Protein AF-A0A6I5RVH7-F1 (afdb_monomer)

pLDDT: mean 74.67, std 21.11, range [37.78, 95.06]

Organism: NCBI:txid2364649

InterPro domains:
  IPR009057 Homedomain-like superfamily [SSF46689] (51-98)
  IPR009057 Homedomain-like superfamily [SSF46689] (102-151)
  IPR018060 AraC-like, DNA binding HTH domain [PF12833] (71-150)
  IPR018060 AraC-like, DNA binding HTH domain [PS01124] (52-150)
  IPR018060 AraC-like, DNA binding HTH domain [SM00342] (65-148)
  IPR029062 Class I glutamine amidotransferase-like [G3DSA:3.40.50.880] (1-46)
  IPR050204 AraC/XylS family transcriptional regulators [PTHR46796] (29-151)

Structure (mmCIF, N/CA/C/O backbone):
data_AF-A0A6I5RVH7-F1
#
_entry.id   AF-A0A6I5RVH7-F1
#
loop_
_atom_site.group_PDB
_atom_site.id
_atom_site.type_symbol
_atom_site.label_atom_id
_atom_site.label_alt_id
_atom_site.label_comp_id
_atom_site.label_asym_id
_atom_site.label_entity_id
_atom_site.label_seq_id
_atom_site.pdbx_PDB_ins_code
_atom_site.Cartn_x
_atom_site.Cartn_y
_atom_site.Cartn_z
_atom_site.occupancy
_atom_site.B_iso_or_equiv
_atom_site.auth_seq_id
_atom_site.auth_comp_id
_atom_site.auth_asym_id
_atom_site.auth_atom_id
_atom_site.pdbx_PDB_model_num
ATOM 1 N N . MET A 1 1 ? -12.269 -24.938 -12.657 1.00 45.44 1 MET A N 1
ATOM 2 C CA . MET A 1 1 ? -12.124 -23.480 -12.434 1.00 45.44 1 MET A CA 1
ATOM 3 C C . MET A 1 1 ? -12.294 -22.687 -13.732 1.00 45.44 1 MET A C 1
ATOM 5 O O . MET A 1 1 ? -12.440 -21.478 -13.669 1.00 45.44 1 MET A O 1
ATOM 9 N N . ASP A 1 2 ? -12.386 -23.360 -14.880 1.00 52.69 2 ASP A N 1
ATOM 10 C CA . ASP A 1 2 ? -12.423 -22.747 -16.216 1.00 52.69 2 ASP A CA 1
ATOM 11 C C . ASP A 1 2 ? -13.801 -22.203 -16.637 1.00 52.69 2 ASP A C 1
ATOM 13 O O . ASP A 1 2 ? -13.892 -21.327 -17.488 1.00 52.69 2 ASP A O 1
ATOM 17 N N . LEU A 1 3 ? -14.884 -22.654 -15.994 1.00 42.75 3 LEU A N 1
ATOM 18 C CA . LEU A 1 3 ? -16.252 -22.208 -16.299 1.00 42.75 3 LEU A CA 1
ATOM 19 C C . LEU A 1 3 ? -16.544 -20.764 -15.858 1.00 42.75 3 LEU A C 1
ATOM 21 O O . LEU A 1 3 ? -17.287 -20.060 -16.530 1.00 42.75 3 LEU A O 1
ATOM 25 N N . ALA A 1 4 ? -15.948 -20.301 -14.754 1.00 51.88 4 ALA A N 1
ATOM 26 C CA . ALA A 1 4 ? -16.179 -18.943 -14.253 1.00 51.88 4 ALA A CA 1
ATOM 27 C C . ALA A 1 4 ? -15.514 -17.873 -15.136 1.00 51.88 4 ALA A C 1
ATOM 29 O O . ALA A 1 4 ? -16.051 -16.780 -15.280 1.00 51.88 4 ALA A O 1
ATOM 30 N N . LEU A 1 5 ? -14.373 -18.199 -15.755 1.00 44.50 5 LEU A N 1
ATOM 31 C CA . LEU A 1 5 ? -13.677 -17.302 -16.678 1.00 44.50 5 LEU A CA 1
ATOM 32 C C . LEU A 1 5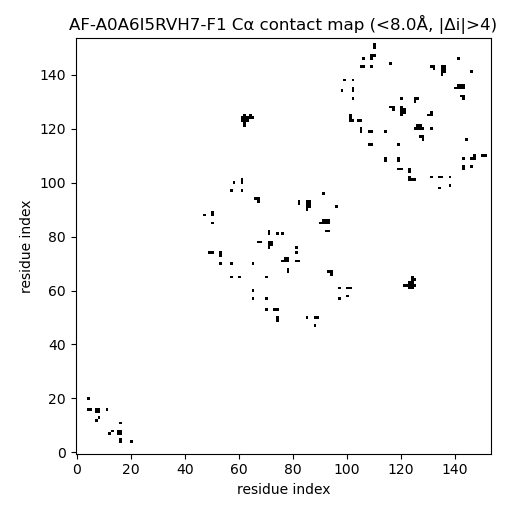 ? -14.421 -17.183 -18.018 1.00 44.50 5 LEU A C 1
ATOM 34 O O . LEU A 1 5 ? -14.537 -16.086 -18.556 1.00 44.50 5 LEU A O 1
ATOM 38 N N . ALA A 1 6 ? -14.982 -18.296 -18.503 1.00 52.12 6 ALA A N 1
ATOM 39 C CA . ALA A 1 6 ? -15.752 -18.341 -19.745 1.00 52.12 6 ALA A CA 1
ATOM 40 C C . ALA A 1 6 ? -17.041 -17.497 -19.684 1.00 52.12 6 ALA A C 1
ATOM 42 O O . ALA A 1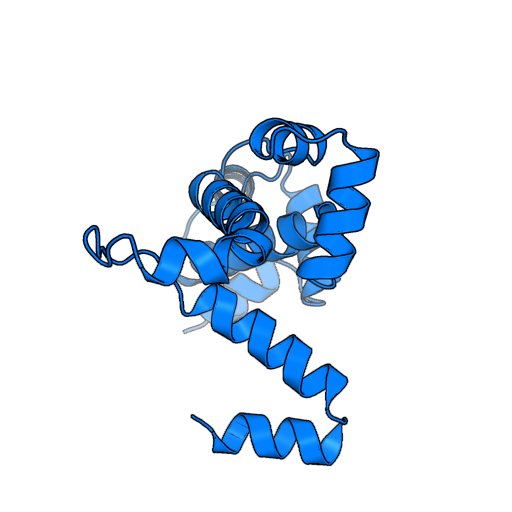 6 ? -17.420 -16.886 -20.679 1.00 52.12 6 ALA A O 1
ATOM 43 N N . PHE A 1 7 ? -17.692 -17.405 -18.516 1.00 46.31 7 PHE A N 1
ATOM 44 C CA . PHE A 1 7 ? -18.848 -16.516 -18.333 1.00 46.31 7 PHE A CA 1
ATOM 45 C C . PHE A 1 7 ? -18.462 -15.030 -18.342 1.00 46.31 7 PHE A C 1
ATOM 47 O O . PHE A 1 7 ? -19.162 -14.218 -18.936 1.00 46.31 7 PHE A O 1
ATOM 54 N N . VAL A 1 8 ? -17.321 -14.666 -17.747 1.00 51.78 8 VAL A N 1
ATOM 55 C CA . VAL A 1 8 ? -16.837 -13.273 -17.751 1.00 51.78 8 VAL A CA 1
ATOM 56 C C . VAL A 1 8 ? -16.426 -12.826 -19.160 1.00 51.78 8 VAL A C 1
ATOM 58 O O . VAL A 1 8 ? -16.667 -11.679 -19.532 1.00 51.78 8 VAL A O 1
ATOM 61 N N . GLU A 1 9 ? -15.853 -13.727 -19.961 1.00 41.50 9 GLU A N 1
ATOM 62 C CA . GLU A 1 9 ? -15.487 -13.455 -21.357 1.00 41.50 9 GLU A CA 1
ATOM 63 C C . GLU A 1 9 ? -16.715 -13.234 -22.256 1.00 41.50 9 GLU A C 1
ATOM 65 O O . GLU A 1 9 ? -16.693 -12.347 -23.111 1.00 41.50 9 GLU A O 1
ATOM 70 N N . ALA A 1 10 ? -17.800 -13.983 -22.025 1.00 45.09 10 ALA A N 1
ATOM 71 C CA . ALA A 1 10 ? -19.041 -13.867 -22.788 1.00 45.09 10 ALA A CA 1
ATOM 72 C C . ALA A 1 10 ? -19.811 -12.559 -22.516 1.00 45.09 10 ALA A C 1
ATOM 74 O O . ALA A 1 10 ? -20.395 -12.003 -23.445 1.00 45.09 10 ALA A O 1
ATOM 75 N N . ASP A 1 11 ? -19.781 -12.049 -21.280 1.00 47.81 11 ASP A N 1
ATOM 76 C CA . ASP A 1 11 ? -20.573 -10.876 -20.880 1.00 47.81 11 ASP A CA 1
ATOM 77 C C . ASP A 1 11 ? -19.811 -9.539 -20.980 1.00 47.81 11 ASP A C 1
ATOM 79 O O . ASP A 1 11 ? -20.435 -8.485 -21.118 1.00 47.81 11 ASP A O 1
ATOM 83 N N . PHE A 1 12 ? -18.470 -9.548 -20.924 1.00 45.81 12 PHE A N 1
ATOM 84 C CA . PHE A 1 12 ? -17.668 -8.316 -20.808 1.00 45.81 12 PHE A CA 1
ATOM 85 C C . PHE A 1 12 ? -16.437 -8.238 -21.724 1.00 45.81 12 PHE A C 1
ATOM 87 O O . PHE A 1 12 ? -15.691 -7.256 -21.669 1.00 45.81 12 PHE A O 1
ATOM 94 N N . GLY A 1 13 ? -16.236 -9.229 -22.595 1.00 48.41 13 GLY A N 1
ATOM 95 C CA . GLY A 1 13 ? -15.138 -9.259 -23.556 1.00 48.41 13 GLY A CA 1
ATOM 96 C C . GLY A 1 13 ? -13.800 -9.732 -22.977 1.00 48.41 13 GLY A C 1
ATOM 97 O O . GLY A 1 13 ? -13.568 -9.772 -21.766 1.00 48.41 13 GLY A O 1
ATOM 98 N N . HIS A 1 14 ? -12.898 -10.097 -23.889 1.00 47.25 14 HIS A N 1
ATOM 99 C CA . HIS A 1 14 ? -11.630 -10.775 -23.601 1.00 47.25 14 HIS A CA 1
ATOM 100 C C . HIS A 1 14 ? -10.699 -9.988 -22.657 1.00 47.25 14 HIS A C 1
ATOM 102 O O . HIS A 1 14 ? -10.039 -10.573 -21.797 1.00 47.25 14 HIS A O 1
ATOM 108 N N . ASP A 1 15 ? -10.687 -8.656 -22.755 1.00 43.59 15 ASP A N 1
ATOM 109 C CA . ASP A 1 15 ? -9.782 -7.808 -21.971 1.00 43.59 15 ASP A CA 1
ATOM 110 C C . ASP A 1 15 ? -10.119 -7.794 -20.470 1.00 43.59 15 ASP A C 1
ATOM 112 O O . ASP A 1 15 ? -9.211 -7.822 -19.634 1.00 43.59 15 ASP A O 1
ATOM 116 N N . LEU A 1 16 ? -11.408 -7.812 -20.100 1.00 44.09 16 LEU A N 1
ATOM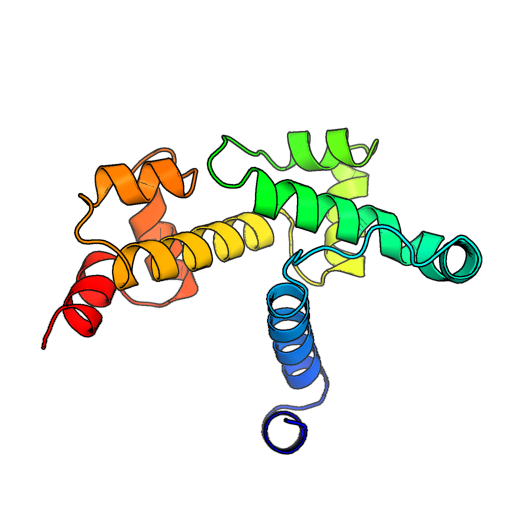 117 C CA . LEU A 1 16 ? -11.813 -7.830 -18.690 1.00 44.09 16 LEU A CA 1
ATOM 118 C C . LEU A 1 16 ? -11.604 -9.217 -18.066 1.00 44.09 16 LEU A C 1
ATOM 120 O O . LEU A 1 16 ? -11.145 -9.323 -16.928 1.00 44.09 16 LEU A O 1
ATOM 124 N N . ALA A 1 17 ? -11.868 -10.284 -18.824 1.00 40.34 17 ALA A N 1
ATOM 125 C CA . ALA A 1 17 ? -11.595 -11.653 -18.390 1.00 40.34 17 ALA A CA 1
ATOM 126 C C . ALA A 1 17 ? -10.094 -11.881 -18.143 1.00 40.34 17 ALA A C 1
ATOM 128 O O . ALA A 1 17 ? -9.721 -12.495 -17.142 1.00 40.34 17 ALA A O 1
ATOM 129 N N . LEU A 1 18 ? -9.226 -11.327 -18.997 1.00 47.62 18 LEU A N 1
ATOM 130 C CA . LEU A 1 18 ? -7.776 -11.405 -18.833 1.00 47.62 18 LEU A CA 1
ATOM 131 C C . LEU A 1 18 ? -7.285 -10.610 -17.612 1.00 47.62 18 LEU A C 1
ATOM 133 O O . LEU A 1 18 ? -6.426 -11.103 -16.881 1.00 47.62 18 LEU A O 1
ATOM 137 N N . GLN A 1 19 ? -7.848 -9.428 -17.342 1.00 46.59 19 GLN A N 1
ATOM 138 C CA . GLN A 1 19 ? -7.542 -8.651 -16.133 1.00 46.59 19 GLN A CA 1
ATOM 139 C C . GLN A 1 19 ? -7.940 -9.400 -14.857 1.00 46.59 19 GLN A C 1
ATOM 141 O O . GLN A 1 19 ? -7.129 -9.528 -13.941 1.00 46.59 19 GLN A O 1
ATOM 146 N N . VAL A 1 20 ? -9.144 -9.978 -14.823 1.00 50.97 20 VAL A N 1
ATOM 147 C CA . VAL A 1 20 ? -9.607 -10.797 -13.693 1.00 50.97 20 VAL A CA 1
ATOM 148 C C . VAL A 1 20 ? -8.743 -12.053 -13.540 1.00 50.97 20 VAL A C 1
ATOM 150 O O . VAL A 1 20 ? -8.375 -12.415 -12.428 1.00 50.97 20 VAL A O 1
ATOM 153 N N . ALA A 1 21 ? -8.349 -12.702 -14.637 1.00 47.44 21 ALA A N 1
ATOM 154 C CA . ALA A 1 21 ? -7.468 -13.866 -14.604 1.00 47.44 21 ALA A CA 1
ATOM 155 C C . ALA A 1 21 ? -6.062 -13.525 -14.092 1.00 47.44 21 ALA A C 1
ATOM 157 O O . ALA A 1 21 ? -5.500 -14.286 -13.307 1.00 47.44 21 ALA A O 1
ATOM 158 N N . GLN A 1 22 ? -5.494 -12.383 -14.482 1.00 48.31 22 GLN A N 1
ATOM 159 C CA . GLN A 1 22 ? -4.202 -11.907 -13.978 1.00 48.31 22 GLN A CA 1
ATOM 160 C C . GLN A 1 22 ? -4.278 -11.560 -12.485 1.00 48.31 22 GLN A C 1
ATOM 162 O O . GLN A 1 22 ? -3.430 -12.017 -11.711 1.00 48.31 22 GLN A O 1
ATOM 167 N N . ASP A 1 23 ? -5.342 -10.867 -12.068 1.00 45.16 23 ASP A N 1
ATOM 168 C CA . ASP A 1 23 ? -5.648 -10.573 -10.664 1.00 45.16 23 ASP A CA 1
ATOM 169 C C . ASP A 1 23 ? -5.971 -11.842 -9.853 1.00 45.16 23 ASP A C 1
ATOM 171 O O . ASP A 1 23 ? -5.821 -11.850 -8.640 1.00 45.16 23 ASP A O 1
ATOM 175 N N . LEU A 1 24 ? -6.357 -12.959 -10.468 1.00 47.53 24 LEU A N 1
ATOM 176 C CA . LEU A 1 24 ? -6.516 -14.240 -9.768 1.00 47.53 24 LEU A CA 1
ATOM 177 C C . LEU A 1 24 ? -5.205 -15.042 -9.730 1.00 47.53 24 LEU A C 1
ATOM 179 O O . LEU A 1 24 ? -4.859 -15.623 -8.700 1.00 47.53 24 LEU A O 1
ATOM 183 N N . VAL A 1 25 ? -4.429 -15.051 -10.818 1.00 48.47 25 VAL A N 1
ATOM 184 C CA . VAL A 1 25 ? -3.191 -15.840 -10.969 1.00 48.47 25 VAL A CA 1
ATOM 185 C C . VAL A 1 25 ? -2.035 -15.275 -10.141 1.00 48.47 25 VAL A C 1
ATOM 187 O O . VAL A 1 25 ? -1.271 -16.057 -9.568 1.00 48.47 25 VAL A O 1
ATOM 190 N N . ILE A 1 26 ? -1.910 -13.947 -10.016 1.00 52.38 26 ILE A N 1
ATOM 191 C CA . ILE A 1 26 ? -0.929 -13.322 -9.106 1.00 52.38 26 ILE A CA 1
ATOM 192 C C . ILE A 1 26 ? -1.198 -13.758 -7.657 1.00 52.38 26 ILE A C 1
ATOM 194 O O . ILE A 1 26 ? -0.265 -13.991 -6.890 1.00 52.38 26 ILE A O 1
ATOM 198 N N . PHE A 1 27 ? -2.466 -13.949 -7.295 1.00 46.25 27 PHE A N 1
ATOM 199 C CA . PHE A 1 27 ? -2.878 -14.278 -5.934 1.00 46.25 27 PHE A CA 1
ATOM 200 C C . PHE A 1 27 ? -2.919 -15.787 -5.649 1.00 46.25 27 PHE A C 1
ATOM 202 O O . PHE A 1 27 ? -2.801 -16.180 -4.486 1.00 46.25 27 PHE A O 1
ATOM 209 N N . LEU A 1 28 ? -3.007 -16.630 -6.685 1.00 41.56 28 LEU A N 1
ATOM 210 C CA . LEU A 1 28 ? -2.865 -18.089 -6.595 1.00 41.56 28 LEU A CA 1
ATOM 211 C C . LEU A 1 28 ? -1.398 -18.543 -6.480 1.00 41.56 28 LEU A C 1
ATOM 213 O O . LEU A 1 28 ? -1.126 -19.553 -5.835 1.00 41.56 28 LEU A O 1
ATOM 217 N N . LYS A 1 29 ? -0.431 -17.796 -7.033 1.00 41.69 29 LYS A N 1
ATOM 218 C CA . LYS A 1 29 ? 1.014 -18.115 -6.967 1.00 41.69 29 LYS A CA 1
ATOM 219 C C . LYS A 1 29 ? 1.679 -17.684 -5.649 1.00 41.69 29 LYS A C 1
ATOM 221 O O . LYS A 1 29 ? 2.745 -17.074 -5.645 1.00 41.69 29 LYS A O 1
ATOM 226 N N . ARG A 1 30 ? 1.055 -18.012 -4.517 1.00 47.06 30 ARG A N 1
ATOM 227 C CA . ARG A 1 30 ? 1.624 -17.821 -3.171 1.00 47.06 30 ARG A CA 1
ATOM 228 C C . ARG A 1 30 ? 2.875 -18.712 -3.005 1.00 47.06 30 ARG A C 1
ATOM 230 O O . ARG A 1 30 ? 2.816 -19.870 -3.420 1.00 47.06 30 ARG A O 1
ATOM 237 N N . PRO A 1 31 ? 3.984 -18.251 -2.393 1.00 43.38 31 PRO A N 1
ATOM 238 C CA . PRO A 1 31 ? 5.183 -19.069 -2.239 1.00 43.38 31 PRO A CA 1
ATOM 239 C C . PRO A 1 31 ? 4.993 -20.062 -1.085 1.00 43.38 31 PRO A C 1
ATOM 241 O O . PRO A 1 31 ? 5.360 -19.814 0.059 1.00 43.38 31 PRO A O 1
ATOM 244 N N . GLY A 1 32 ? 4.381 -21.203 -1.393 1.00 37.78 32 GLY A N 1
ATOM 245 C CA . GLY A 1 32 ? 4.555 -22.450 -0.656 1.00 37.78 32 GLY A CA 1
ATOM 246 C C . GLY A 1 32 ? 5.623 -23.281 -1.362 1.00 37.78 32 GLY A C 1
ATOM 247 O O . GLY A 1 32 ? 5.287 -24.089 -2.215 1.00 37.78 32 GLY A O 1
ATOM 248 N N . GLY A 1 33 ? 6.889 -22.977 -1.057 1.00 49.66 33 GLY A N 1
ATOM 249 C CA . GLY A 1 33 ? 8.140 -23.673 -1.395 1.00 49.66 33 GLY A CA 1
ATOM 250 C C . GLY A 1 33 ? 8.203 -24.589 -2.620 1.00 49.66 33 GLY A C 1
ATOM 251 O O . GLY A 1 33 ? 7.717 -25.706 -2.547 1.00 49.66 33 GLY A O 1
ATOM 252 N N . GLN A 1 34 ? 8.973 -24.201 -3.648 1.00 41.59 34 GLN A N 1
ATOM 253 C CA . GLN A 1 34 ? 9.671 -25.141 -4.545 1.00 41.59 34 GLN A CA 1
ATOM 254 C C . GLN A 1 34 ? 10.977 -24.525 -5.081 1.00 41.59 34 GLN A C 1
ATOM 256 O O . GLN A 1 34 ? 11.005 -23.874 -6.122 1.00 41.59 34 GLN A O 1
ATOM 261 N N . SER A 1 35 ? 12.080 -24.750 -4.363 1.00 39.38 35 SER A N 1
ATOM 262 C CA . SER A 1 35 ? 13.426 -24.246 -4.681 1.00 39.38 35 SER A CA 1
ATOM 263 C C . SER A 1 35 ? 14.172 -25.002 -5.800 1.00 39.38 35 SER A C 1
ATOM 265 O O . SER A 1 35 ? 15.393 -24.909 -5.850 1.00 39.38 35 SER A O 1
ATOM 267 N N . GLN A 1 36 ? 13.524 -25.769 -6.688 1.00 44.41 36 GLN A N 1
ATOM 268 C CA . GLN A 1 36 ? 14.254 -26.623 -7.654 1.00 44.41 36 GLN A CA 1
ATOM 269 C C . GLN A 1 36 ? 13.565 -26.849 -9.016 1.00 44.41 36 GLN A C 1
ATOM 271 O O . GLN A 1 36 ? 13.504 -27.973 -9.498 1.00 44.41 36 GLN A O 1
ATOM 276 N N . PHE A 1 37 ? 13.094 -25.800 -9.697 1.00 42.19 37 PHE A N 1
ATOM 277 C CA . PHE A 1 37 ? 12.681 -25.923 -11.114 1.00 42.19 37 PHE A CA 1
ATOM 278 C C . PHE A 1 37 ? 13.585 -25.115 -12.067 1.00 42.19 37 PHE A C 1
ATOM 280 O O . PHE A 1 37 ? 13.163 -24.295 -12.873 1.00 42.19 37 PHE A O 1
ATOM 287 N N . SER A 1 38 ? 14.880 -25.360 -11.864 1.00 39.75 38 SER A N 1
ATOM 288 C CA . SER A 1 38 ? 16.027 -25.505 -12.774 1.00 39.75 38 SER A CA 1
ATOM 289 C C . SER A 1 38 ? 16.002 -24.878 -14.179 1.00 39.75 38 SER A C 1
ATOM 291 O O . SER A 1 38 ? 15.417 -25.421 -15.112 1.00 39.75 38 SER A O 1
ATOM 293 N N . ALA A 1 39 ? 16.809 -23.824 -14.332 1.00 43.25 39 ALA A N 1
ATOM 294 C CA . ALA A 1 39 ? 17.727 -23.478 -15.435 1.00 43.25 39 ALA A CA 1
ATOM 295 C C . ALA A 1 39 ? 17.258 -23.444 -16.913 1.00 43.25 39 ALA A C 1
ATOM 297 O O . ALA A 1 39 ? 17.659 -22.532 -17.630 1.00 43.25 39 ALA A O 1
ATOM 298 N N . ASN A 1 40 ? 16.425 -24.367 -17.402 1.00 44.06 40 ASN A N 1
ATOM 299 C CA . ASN A 1 40 ? 15.985 -24.393 -18.807 1.00 44.06 40 ASN A CA 1
ATOM 300 C C . ASN A 1 40 ? 14.733 -23.531 -19.066 1.00 44.06 40 ASN A C 1
ATOM 302 O O . ASN A 1 40 ? 14.576 -22.991 -20.159 1.00 44.06 40 ASN A O 1
ATOM 306 N N . LEU A 1 41 ? 13.888 -23.294 -18.051 1.00 45.00 41 LEU A N 1
ATOM 307 C CA . LEU A 1 41 ? 12.789 -22.309 -18.128 1.00 45.00 41 LEU A CA 1
ATOM 308 C C . LEU A 1 41 ? 13.297 -20.854 -18.093 1.00 45.00 41 LEU A C 1
ATOM 310 O O . LEU A 1 41 ? 12.618 -19.924 -18.533 1.00 45.00 41 LEU A O 1
ATOM 314 N N . THR A 1 42 ? 14.508 -20.659 -17.571 1.00 42.75 42 THR A N 1
ATOM 315 C CA . THR A 1 42 ? 15.135 -19.359 -17.332 1.00 42.75 42 THR A CA 1
ATOM 316 C C . THR A 1 42 ? 15.339 -18.566 -18.626 1.00 42.75 42 THR A C 1
ATOM 318 O O . THR A 1 42 ? 15.206 -17.350 -18.600 1.00 42.75 42 THR A O 1
ATOM 321 N N . SER A 1 43 ? 15.567 -19.224 -19.770 1.00 38.62 43 SER A N 1
ATOM 322 C CA . SER A 1 43 ? 15.805 -18.549 -21.059 1.00 38.62 43 SER A CA 1
ATOM 323 C C . SER A 1 43 ? 14.542 -18.009 -21.744 1.00 38.62 43 SER A C 1
ATOM 325 O O . SER A 1 43 ? 14.658 -17.081 -22.539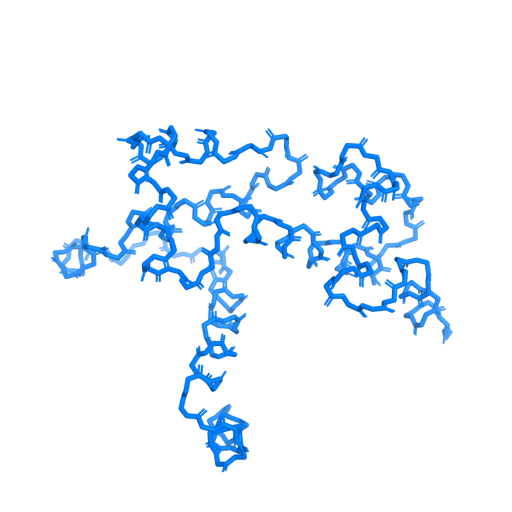 1.00 38.62 43 SER A O 1
ATOM 327 N N . GLN A 1 44 ? 13.358 -18.574 -21.483 1.00 37.94 44 GLN A N 1
ATOM 328 C CA . GLN A 1 44 ? 12.088 -18.074 -22.041 1.00 37.94 44 GLN A CA 1
ATOM 329 C C . GLN A 1 44 ? 11.389 -17.094 -21.085 1.00 37.94 44 GLN A C 1
ATOM 331 O O . GLN A 1 44 ? 10.634 -16.228 -21.518 1.00 37.94 44 GLN A O 1
ATOM 336 N N . MET A 1 45 ? 11.682 -17.180 -19.782 1.00 39.00 45 MET A N 1
ATOM 337 C CA . MET A 1 45 ? 11.143 -16.290 -18.751 1.00 39.00 45 MET A CA 1
ATOM 338 C C . MET A 1 45 ? 11.919 -14.984 -18.564 1.00 39.00 45 MET A C 1
ATOM 340 O O . MET A 1 45 ? 11.425 -14.111 -17.862 1.00 39.00 45 MET A O 1
ATOM 344 N N . THR A 1 46 ? 13.101 -14.807 -19.152 1.00 40.34 46 THR A N 1
ATOM 345 C CA . THR A 1 46 ? 13.970 -13.632 -18.931 1.00 40.34 46 THR A CA 1
ATOM 346 C C . THR A 1 46 ? 13.350 -12.285 -19.310 1.00 40.34 46 THR A C 1
ATOM 348 O O . THR A 1 46 ? 13.805 -11.268 -18.795 1.00 40.34 46 THR A O 1
ATOM 351 N N . GLN A 1 47 ? 12.291 -12.247 -20.129 1.00 43.03 47 GLN A N 1
ATOM 352 C CA . GLN A 1 47 ? 11.511 -11.018 -20.353 1.00 43.03 47 GLN A CA 1
ATOM 353 C C . GLN A 1 47 ? 10.355 -10.819 -19.352 1.00 43.03 47 GLN A C 1
ATOM 355 O O . GLN A 1 47 ? 9.926 -9.692 -19.162 1.00 43.03 47 GLN A O 1
ATOM 360 N N . ALA A 1 48 ? 9.881 -11.875 -18.681 1.00 49.06 48 ALA A N 1
ATOM 361 C CA . ALA A 1 48 ? 8.764 -11.846 -17.722 1.00 49.06 48 ALA A CA 1
ATOM 362 C C . ALA A 1 48 ? 9.197 -12.037 -16.247 1.00 49.06 48 ALA A C 1
ATOM 364 O O . ALA A 1 48 ? 8.368 -12.020 -15.335 1.00 49.06 48 ALA A O 1
ATOM 365 N N . SER A 1 49 ? 10.488 -12.268 -15.985 1.00 60.72 49 SER A N 1
ATOM 366 C CA . SER A 1 49 ? 11.016 -12.631 -14.663 1.00 60.72 49 SER A CA 1
ATOM 367 C C . SER A 1 49 ? 11.297 -11.425 -13.770 1.00 60.72 49 SER A C 1
ATOM 369 O O . SER A 1 49 ? 11.057 -11.499 -12.565 1.00 60.72 49 SER A O 1
ATOM 371 N N . GLY A 1 50 ? 11.762 -10.309 -14.341 1.00 76.56 50 GLY A N 1
ATOM 372 C CA . GLY A 1 50 ? 12.138 -9.120 -13.573 1.00 76.56 50 GLY A CA 1
ATOM 373 C C . GLY A 1 50 ? 10.952 -8.515 -12.825 1.00 76.56 50 GLY A C 1
ATOM 374 O O . GLY A 1 50 ? 11.023 -8.290 -11.617 1.00 76.56 50 GLY A O 1
ATOM 375 N N . MET A 1 51 ? 9.828 -8.318 -13.518 1.00 84.94 51 MET A N 1
ATOM 376 C CA . MET A 1 51 ? 8.659 -7.683 -12.916 1.00 84.94 51 MET A CA 1
ATOM 377 C C . MET A 1 51 ? 7.961 -8.577 -11.895 1.00 84.94 51 MET A C 1
ATOM 379 O O . MET A 1 51 ? 7.579 -8.115 -10.820 1.00 84.94 51 MET A O 1
ATOM 383 N N . ARG A 1 52 ? 7.890 -9.882 -12.173 1.00 83.31 52 ARG A N 1
ATOM 384 C CA . ARG A 1 52 ? 7.356 -10.862 -11.226 1.00 83.31 52 ARG A CA 1
ATOM 385 C C . ARG A 1 52 ? 8.162 -10.904 -9.926 1.00 83.31 52 ARG A C 1
ATOM 387 O O . ARG A 1 52 ? 7.565 -10.951 -8.853 1.00 83.31 52 ARG A O 1
ATOM 394 N N . ALA A 1 53 ? 9.492 -10.838 -10.005 1.00 84.06 53 ALA A N 1
ATOM 395 C CA . ALA A 1 53 ? 10.349 -10.782 -8.821 1.00 84.06 53 ALA A CA 1
ATOM 396 C C . ALA A 1 53 ? 10.104 -9.510 -7.991 1.00 84.06 53 ALA A C 1
ATOM 398 O O . ALA A 1 53 ? 10.072 -9.570 -6.763 1.00 84.06 53 ALA A O 1
ATOM 399 N N . VAL A 1 54 ? 9.869 -8.365 -8.643 1.00 89.56 54 VAL A N 1
ATOM 400 C CA . VAL A 1 54 ? 9.498 -7.118 -7.953 1.00 89.56 54 VAL A CA 1
ATOM 401 C C . VAL A 1 54 ? 8.139 -7.253 -7.267 1.00 89.56 54 VAL A C 1
ATOM 403 O O . VAL A 1 54 ? 8.014 -6.871 -6.106 1.00 89.56 54 VAL A O 1
ATOM 406 N N . GLN A 1 55 ? 7.131 -7.815 -7.940 1.00 88.94 55 GLN A N 1
ATOM 407 C CA . GLN A 1 55 ? 5.808 -8.042 -7.347 1.00 88.94 55 GLN A CA 1
ATOM 408 C C . GLN A 1 55 ? 5.894 -8.942 -6.109 1.00 88.94 55 GLN A C 1
ATOM 410 O O . GLN A 1 55 ? 5.338 -8.605 -5.065 1.00 88.94 55 GLN A O 1
ATOM 415 N N . GLU A 1 56 ? 6.627 -10.052 -6.196 1.00 88.50 56 GLU A N 1
ATOM 416 C CA . GLU A 1 56 ? 6.835 -10.973 -5.076 1.00 88.50 56 GLU A CA 1
ATOM 417 C C . GLU A 1 56 ? 7.573 -10.301 -3.913 1.00 88.50 56 GLU A C 1
ATOM 419 O O . GLU A 1 56 ? 7.144 -10.395 -2.761 1.00 88.50 56 GLU A O 1
ATOM 424 N N . TRP A 1 57 ? 8.632 -9.545 -4.210 1.00 91.25 57 TRP A N 1
ATOM 425 C CA . TRP A 1 57 ? 9.343 -8.762 -3.206 1.00 91.25 57 TRP A CA 1
ATOM 426 C C . TRP A 1 57 ? 8.421 -7.747 -2.513 1.00 91.25 57 TRP A C 1
ATOM 428 O O . TRP A 1 57 ? 8.433 -7.659 -1.283 1.00 91.25 57 TRP A O 1
ATOM 438 N N . VAL A 1 58 ? 7.570 -7.033 -3.260 1.00 90.75 58 VAL A N 1
ATOM 439 C CA . VAL A 1 58 ? 6.593 -6.09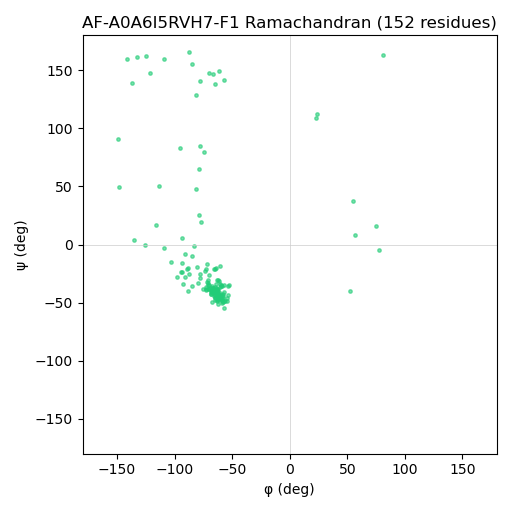3 -2.686 1.00 90.75 58 VAL A CA 1
ATOM 440 C C . VAL A 1 58 ? 5.620 -6.813 -1.756 1.00 90.75 58 VAL A C 1
ATOM 442 O O . VAL A 1 58 ? 5.389 -6.337 -0.648 1.00 90.75 58 VAL A O 1
ATOM 445 N N . LEU A 1 59 ? 5.068 -7.959 -2.165 1.00 90.06 59 LEU A N 1
ATOM 446 C CA . LEU A 1 59 ? 4.108 -8.719 -1.357 1.00 90.06 59 LEU A CA 1
ATOM 447 C C . LEU A 1 59 ? 4.729 -9.246 -0.055 1.00 90.06 59 LEU A C 1
ATOM 449 O O . LEU A 1 59 ? 4.073 -9.215 0.989 1.00 90.06 59 LEU A O 1
ATOM 453 N N . ASN A 1 60 ? 5.997 -9.663 -0.097 1.00 89.12 60 ASN A N 1
ATOM 454 C CA . ASN A 1 60 ? 6.735 -10.147 1.072 1.00 89.12 60 ASN A CA 1
ATOM 455 C C . ASN A 1 60 ? 7.151 -9.025 2.040 1.00 89.12 60 ASN A C 1
ATOM 457 O O . ASN A 1 60 ? 7.344 -9.293 3.221 1.00 89.12 60 ASN A O 1
ATOM 461 N N . ASN A 1 61 ? 7.251 -7.779 1.566 1.00 90.19 61 ASN A N 1
ATOM 462 C CA . ASN A 1 61 ? 7.694 -6.618 2.355 1.00 90.19 61 ASN A CA 1
ATOM 463 C C . ASN A 1 61 ? 6.595 -5.552 2.524 1.00 90.19 61 ASN A C 1
ATOM 465 O O . ASN A 1 61 ? 6.871 -4.397 2.845 1.00 90.19 61 ASN A O 1
ATOM 469 N N . ILE A 1 62 ? 5.335 -5.909 2.271 1.00 89.25 62 ILE A N 1
ATOM 470 C CA . ILE A 1 62 ? 4.207 -4.972 2.149 1.00 89.25 62 ILE A CA 1
ATOM 471 C C . ILE A 1 62 ? 3.883 -4.204 3.445 1.00 89.25 62 ILE A C 1
ATOM 473 O O . ILE A 1 62 ? 3.227 -3.165 3.408 1.00 89.25 62 ILE A O 1
ATOM 477 N N . ASP A 1 63 ? 4.323 -4.712 4.598 1.00 87.25 63 ASP A N 1
ATOM 478 C CA . ASP A 1 63 ? 4.261 -4.046 5.904 1.00 87.25 63 ASP A CA 1
ATOM 479 C C . ASP A 1 63 ? 5.246 -2.876 6.038 1.00 87.25 63 ASP A C 1
ATOM 481 O O . ASP A 1 63 ? 5.073 -2.016 6.902 1.00 87.25 63 ASP A O 1
ATOM 485 N N . GLN A 1 64 ? 6.250 -2.802 5.168 1.00 89.12 64 GLN A N 1
ATOM 486 C CA . GLN A 1 64 ? 7.238 -1.736 5.162 1.00 89.12 64 GLN A CA 1
ATOM 487 C C . GLN A 1 64 ? 6.780 -0.531 4.328 1.00 89.12 64 GLN A C 1
ATOM 489 O O . GLN A 1 64 ? 5.850 -0.574 3.511 1.00 89.12 64 GLN A O 1
ATOM 494 N N . LYS A 1 65 ? 7.480 0.593 4.512 1.00 86.62 65 LYS A N 1
ATOM 495 C CA . LYS A 1 65 ? 7.287 1.804 3.705 1.00 86.62 65 LYS A CA 1
ATOM 496 C C . LYS A 1 65 ? 7.893 1.620 2.312 1.00 86.62 65 LYS A C 1
ATOM 498 O O . LYS A 1 65 ? 8.979 2.111 2.025 1.00 86.62 65 LYS A O 1
ATOM 503 N N . ILE A 1 66 ? 7.167 0.930 1.439 1.00 91.00 66 ILE A N 1
ATOM 504 C CA . ILE A 1 66 ? 7.536 0.779 0.030 1.00 91.00 66 ILE A CA 1
ATOM 505 C C . ILE A 1 66 ? 7.096 2.020 -0.756 1.00 91.00 66 ILE A C 1
ATOM 507 O O . ILE A 1 66 ? 5.932 2.426 -0.694 1.00 91.00 66 ILE A O 1
ATOM 511 N N . SER A 1 67 ? 8.027 2.602 -1.514 1.00 92.44 67 SER A N 1
ATOM 512 C CA . SER A 1 67 ? 7.770 3.626 -2.530 1.00 92.44 67 SER A CA 1
ATOM 513 C C . SER A 1 67 ? 7.976 3.057 -3.935 1.00 92.44 67 SER A C 1
ATOM 515 O O . SER A 1 67 ? 8.697 2.078 -4.122 1.00 92.44 67 SER A O 1
ATOM 517 N N . VAL A 1 68 ? 7.400 3.704 -4.952 1.00 92.75 68 VAL A N 1
ATOM 518 C CA . VAL A 1 68 ? 7.636 3.322 -6.359 1.00 92.75 68 VAL A CA 1
ATOM 519 C C . VAL A 1 68 ? 9.118 3.454 -6.733 1.00 92.75 68 VAL A C 1
ATOM 521 O O . VAL A 1 68 ? 9.646 2.635 -7.477 1.00 92.75 68 VAL A O 1
ATOM 524 N N . SER A 1 69 ? 9.821 4.439 -6.164 1.00 93.31 69 SER A N 1
ATOM 525 C CA . SER A 1 69 ? 11.272 4.578 -6.323 1.00 93.31 69 SER A CA 1
ATOM 526 C C . SER A 1 69 ? 12.047 3.392 -5.747 1.00 93.31 69 SER A C 1
ATOM 528 O O . SER A 1 69 ? 13.007 2.945 -6.364 1.00 93.31 69 SER A O 1
ATOM 530 N N . LEU A 1 70 ? 11.612 2.835 -4.613 1.00 93.38 70 LEU A N 1
ATOM 531 C CA . LEU A 1 70 ? 12.240 1.653 -4.030 1.00 93.38 70 LEU A CA 1
ATOM 532 C C . LEU A 1 70 ? 12.020 0.409 -4.901 1.00 93.38 70 LEU A C 1
ATOM 534 O O . LEU A 1 70 ? 12.953 -0.363 -5.095 1.00 93.38 70 LEU A O 1
ATOM 538 N N . MET A 1 71 ? 10.828 0.253 -5.488 1.00 92.69 71 MET A N 1
ATOM 539 C CA . MET A 1 71 ? 10.560 -0.824 -6.453 1.00 92.69 71 MET A CA 1
ATOM 540 C C . MET A 1 71 ? 11.442 -0.699 -7.702 1.00 92.69 71 MET A C 1
ATOM 542 O O . MET A 1 71 ? 12.011 -1.688 -8.156 1.00 92.69 71 MET A O 1
ATOM 546 N N . ALA A 1 72 ? 11.595 0.519 -8.232 1.00 92.19 72 ALA A N 1
ATOM 547 C CA . ALA A 1 72 ? 12.452 0.785 -9.384 1.00 92.19 72 ALA A CA 1
ATOM 548 C C . ALA A 1 72 ? 13.924 0.459 -9.087 1.00 92.19 72 ALA A C 1
ATOM 550 O O . ALA A 1 72 ? 14.584 -0.198 -9.891 1.00 92.19 72 ALA A O 1
ATOM 551 N N . ASN A 1 73 ? 14.408 0.840 -7.900 1.00 91.38 73 ASN A N 1
ATOM 552 C CA . ASN A 1 73 ? 15.756 0.509 -7.441 1.00 91.38 73 ASN A CA 1
ATOM 553 C C . ASN A 1 73 ? 15.952 -1.006 -7.289 1.00 91.38 73 ASN A C 1
ATOM 555 O O . ASN A 1 73 ? 16.977 -1.524 -7.717 1.00 91.38 73 ASN A O 1
ATOM 559 N N . HIS A 1 74 ? 14.966 -1.724 -6.741 1.00 88.81 74 HIS A N 1
ATOM 560 C CA . HIS A 1 74 ? 15.003 -3.187 -6.638 1.00 88.81 74 HIS A CA 1
ATOM 561 C C . HIS A 1 74 ? 15.054 -3.865 -8.019 1.00 88.81 74 HIS A C 1
ATOM 563 O O . HIS A 1 74 ? 15.644 -4.930 -8.173 1.00 88.81 74 HIS A O 1
ATOM 569 N N . ALA A 1 75 ? 14.463 -3.238 -9.038 1.00 88.00 75 ALA A N 1
ATOM 570 C CA . ALA A 1 75 ? 14.519 -3.695 -10.423 1.00 88.00 75 ALA A CA 1
ATOM 571 C C . ALA A 1 75 ? 15.795 -3.260 -11.174 1.00 88.00 75 ALA A C 1
ATOM 573 O O . ALA A 1 75 ? 15.931 -3.577 -12.353 1.00 88.00 75 ALA A O 1
ATOM 574 N N . SER A 1 76 ? 16.707 -2.506 -10.544 1.00 90.25 76 SER A N 1
ATOM 575 C CA . SER A 1 76 ? 17.855 -1.861 -11.204 1.00 90.25 76 SER A CA 1
ATOM 576 C C . SER A 1 76 ? 17.447 -0.963 -12.384 1.00 90.25 76 SER A C 1
ATOM 578 O O . SER A 1 76 ? 18.124 -0.896 -13.411 1.00 90.25 76 SER A O 1
ATOM 580 N N . MET A 1 77 ? 16.318 -0.259 -12.251 1.00 90.31 77 MET A N 1
ATOM 581 C CA . MET A 1 77 ? 15.749 0.605 -13.285 1.00 90.31 77 MET A CA 1
ATOM 582 C C . MET A 1 77 ? 15.600 2.045 -12.796 1.00 90.31 77 MET A C 1
ATOM 584 O O . MET A 1 77 ? 15.268 2.310 -11.643 1.00 90.31 77 MET A O 1
ATOM 588 N N . SER A 1 78 ? 15.740 3.003 -13.716 1.00 93.75 78 SER A N 1
ATOM 589 C CA . SER A 1 78 ? 15.267 4.364 -13.450 1.00 93.75 78 SER A CA 1
ATOM 590 C C . SER A 1 78 ? 13.752 4.370 -13.216 1.00 93.75 78 SER A C 1
ATOM 592 O O . SER A 1 78 ? 13.020 3.597 -13.838 1.00 93.75 78 SER A O 1
ATOM 594 N N . LEU A 1 79 ? 13.260 5.296 -12.385 1.00 93.94 79 LEU A N 1
ATOM 595 C CA . LEU A 1 79 ? 11.831 5.422 -12.070 1.00 93.94 79 LEU A CA 1
ATOM 596 C C . LEU A 1 79 ? 10.951 5.532 -13.327 1.00 93.94 79 LEU A C 1
ATOM 598 O O . LEU A 1 79 ? 9.916 4.880 -13.422 1.00 93.94 79 LEU A O 1
ATOM 602 N N . ARG A 1 80 ? 11.376 6.328 -14.319 1.00 93.25 80 ARG A N 1
ATOM 603 C CA . ARG A 1 80 ? 10.636 6.505 -15.578 1.00 93.25 80 ARG A CA 1
ATOM 604 C C . ARG A 1 80 ? 10.541 5.198 -16.365 1.00 93.25 80 ARG A C 1
ATOM 606 O O . ARG A 1 80 ? 9.458 4.856 -16.836 1.00 93.25 80 ARG A O 1
ATOM 613 N N . ASN A 1 81 ? 11.663 4.490 -16.532 1.00 90.88 81 ASN A N 1
ATOM 614 C CA . ASN A 1 81 ? 11.662 3.234 -17.278 1.00 90.88 81 ASN A CA 1
ATOM 615 C C . ASN A 1 81 ? 10.854 2.169 -16.533 1.00 90.88 81 ASN A C 1
ATOM 617 O O . ASN A 1 81 ? 10.042 1.490 -17.148 1.00 90.88 81 ASN A O 1
ATOM 621 N N . PHE A 1 82 ? 11.012 2.098 -15.211 1.00 93.25 82 PHE A N 1
ATOM 622 C CA . PHE A 1 82 ? 10.270 1.185 -14.355 1.00 93.25 82 PHE A CA 1
ATOM 623 C C . PHE A 1 82 ? 8.760 1.381 -14.480 1.00 93.25 82 PHE A C 1
ATOM 625 O O . PHE A 1 82 ? 8.070 0.434 -14.823 1.00 93.25 82 PHE A O 1
ATOM 632 N N . THR A 1 83 ? 8.237 2.595 -14.286 1.00 92.38 83 THR A N 1
ATOM 633 C CA . THR A 1 83 ? 6.788 2.847 -14.367 1.00 92.38 83 THR A CA 1
ATOM 634 C C . THR A 1 83 ? 6.215 2.456 -15.727 1.00 92.38 83 THR A C 1
ATOM 636 O O . THR A 1 83 ? 5.161 1.826 -15.793 1.00 92.38 83 THR A O 1
ATOM 639 N N . ARG A 1 84 ? 6.920 2.786 -16.816 1.00 90.19 84 ARG A N 1
ATOM 640 C CA . ARG A 1 84 ? 6.495 2.440 -18.178 1.00 90.19 84 ARG A CA 1
ATOM 641 C C . ARG A 1 84 ? 6.491 0.927 -18.403 1.00 90.19 84 ARG A C 1
ATOM 643 O O . ARG A 1 84 ? 5.522 0.401 -18.938 1.00 90.19 84 ARG A O 1
ATOM 650 N N . THR A 1 85 ? 7.564 0.240 -18.016 1.00 87.12 85 THR A N 1
ATOM 651 C CA . THR A 1 85 ? 7.689 -1.213 -18.181 1.00 87.12 85 THR A CA 1
ATOM 652 C C . THR A 1 85 ? 6.710 -1.960 -17.281 1.00 87.12 85 THR A C 1
ATOM 654 O O . THR A 1 85 ? 6.032 -2.859 -17.758 1.00 87.12 85 THR A O 1
ATOM 657 N N . PHE A 1 86 ? 6.551 -1.535 -16.026 1.00 88.00 86 PHE A N 1
ATOM 658 C CA . PHE A 1 86 ? 5.579 -2.097 -15.088 1.00 88.00 86 PHE A CA 1
ATOM 659 C C . PHE A 1 86 ? 4.166 -1.996 -15.652 1.00 88.00 86 PHE A C 1
ATOM 661 O O . PHE A 1 86 ? 3.471 -2.999 -15.719 1.00 88.00 86 PHE A O 1
ATOM 668 N N . HIS A 1 87 ? 3.748 -0.823 -16.132 1.00 87.12 87 HIS A N 1
ATOM 669 C CA . HIS A 1 87 ? 2.425 -0.681 -16.738 1.00 87.12 87 HIS A CA 1
ATOM 670 C C . HIS A 1 87 ? 2.273 -1.539 -18.001 1.00 87.12 87 HIS A C 1
ATOM 672 O O . HIS A 1 87 ? 1.220 -2.125 -18.224 1.00 87.12 87 HIS A O 1
ATOM 678 N N . LYS A 1 88 ? 3.317 -1.633 -18.834 1.00 83.75 88 LYS A N 1
ATOM 679 C CA . LYS A 1 88 ? 3.293 -2.459 -20.048 1.00 83.75 88 LYS A CA 1
ATOM 680 C C . LYS A 1 88 ? 3.139 -3.953 -19.737 1.00 83.75 88 LYS A C 1
ATOM 682 O O . LYS A 1 88 ? 2.454 -4.643 -20.479 1.00 83.75 88 LYS A O 1
ATOM 687 N N . GLU A 1 89 ? 3.795 -4.446 -18.689 1.00 84.81 89 GLU A N 1
ATOM 688 C CA . GLU A 1 89 ? 3.834 -5.878 -18.357 1.00 84.81 89 GLU A CA 1
ATOM 689 C C . GLU A 1 89 ? 2.739 -6.314 -17.375 1.00 84.81 89 GLU A C 1
ATOM 691 O O . GLU A 1 89 ? 2.247 -7.432 -17.471 1.00 84.81 89 GLU A O 1
ATOM 696 N N . VAL A 1 90 ? 2.359 -5.446 -16.435 1.00 83.75 90 VAL A N 1
ATOM 697 C CA . VAL A 1 90 ? 1.404 -5.740 -15.348 1.00 83.75 90 VAL A CA 1
ATOM 698 C C . VAL A 1 90 ? 0.023 -5.134 -15.624 1.00 83.75 90 VAL A C 1
ATOM 700 O O . VAL A 1 90 ? -0.943 -5.475 -14.954 1.00 83.75 90 VAL A O 1
ATOM 703 N N . GLY A 1 91 ? -0.093 -4.209 -16.580 1.00 83.94 91 GLY A N 1
ATOM 704 C CA . GLY A 1 91 ? -1.364 -3.580 -16.958 1.00 83.94 91 GLY A CA 1
ATOM 705 C C . GLY A 1 91 ? -1.864 -2.486 -16.007 1.00 83.94 91 GLY A C 1
ATOM 706 O O . GLY A 1 91 ? -2.854 -1.829 -16.310 1.00 83.94 91 GLY A O 1
ATOM 707 N N . VAL A 1 92 ? -1.181 -2.249 -14.882 1.00 87.38 92 VAL A N 1
ATOM 708 C CA . VAL A 1 92 ? -1.518 -1.198 -13.905 1.00 87.38 92 VAL A CA 1
ATOM 709 C C . VAL A 1 92 ? -0.285 -0.398 -13.504 1.00 87.38 92 VAL A C 1
ATOM 711 O O . VAL A 1 92 ? 0.849 -0.844 -13.660 1.00 87.38 92 VAL A O 1
ATOM 714 N N . CYS A 1 93 ? -0.481 0.795 -12.946 1.00 90.19 93 CYS A N 1
ATOM 715 C CA . CYS A 1 93 ? 0.626 1.579 -12.403 1.00 90.19 93 CYS A CA 1
ATOM 716 C C . CYS A 1 93 ? 1.197 0.940 -11.116 1.00 90.19 93 CYS A C 1
ATOM 718 O O . CYS A 1 93 ? 0.432 0.419 -10.301 1.00 90.19 93 CYS A O 1
ATOM 720 N N . PRO A 1 94 ? 2.513 1.063 -10.837 1.00 91.00 94 PRO A N 1
ATOM 721 C CA . PRO A 1 94 ? 3.118 0.500 -9.623 1.00 91.00 94 PRO A CA 1
ATOM 722 C C . PRO A 1 94 ? 2.486 0.980 -8.307 1.00 91.00 94 PRO A C 1
ATOM 724 O O . PRO A 1 94 ? 2.402 0.234 -7.333 1.00 91.00 94 PRO A O 1
ATOM 727 N N . SER A 1 95 ? 2.046 2.242 -8.257 1.00 92.88 95 SER A N 1
ATOM 728 C CA . SER A 1 95 ? 1.355 2.803 -7.091 1.00 92.88 95 SER A CA 1
ATOM 729 C C . SER A 1 95 ? 0.003 2.135 -6.854 1.00 92.88 95 SER A C 1
ATOM 731 O O . SER A 1 95 ? -0.337 1.836 -5.714 1.00 92.88 95 SER A O 1
ATOM 733 N N . GLU A 1 96 ? -0.745 1.867 -7.923 1.00 90.75 96 GLU A N 1
ATOM 734 C CA . GLU A 1 96 ? -2.034 1.185 -7.855 1.00 90.75 96 GLU A CA 1
ATOM 735 C C . GLU A 1 96 ? -1.869 -0.276 -7.437 1.00 90.75 96 GLU A C 1
ATOM 737 O O . GLU A 1 96 ? -2.595 -0.744 -6.563 1.00 90.75 96 GLU A O 1
ATOM 742 N N . PHE A 1 97 ? -0.864 -0.970 -7.980 1.00 91.81 97 PHE A N 1
ATOM 743 C CA . PHE A 1 97 ? -0.505 -2.318 -7.539 1.00 91.81 97 PHE A CA 1
ATOM 744 C C . PHE A 1 97 ? -0.233 -2.363 -6.028 1.00 91.81 97 PHE A C 1
ATOM 746 O O . PHE A 1 97 ? -0.763 -3.221 -5.322 1.00 91.81 97 PHE A O 1
ATOM 753 N N . LEU A 1 98 ? 0.544 -1.404 -5.512 1.00 92.19 98 LEU A N 1
ATOM 754 C CA . LEU A 1 98 ? 0.828 -1.311 -4.082 1.00 92.19 98 LEU A CA 1
ATOM 755 C C . LEU A 1 98 ? -0.442 -1.062 -3.262 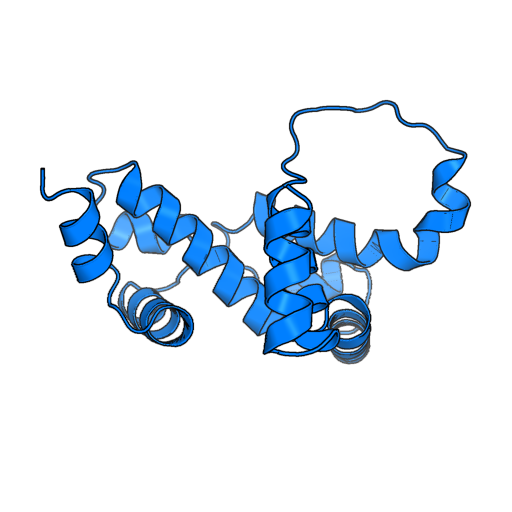1.00 92.19 98 LEU A C 1
ATOM 757 O O . LEU A 1 98 ? -0.635 -1.696 -2.230 1.00 92.19 98 LEU A O 1
ATOM 761 N N . GLU A 1 99 ? -1.315 -0.156 -3.702 1.00 93.06 99 GLU A N 1
ATOM 762 C CA . GLU A 1 99 ? -2.594 0.092 -3.032 1.00 93.06 99 GLU A CA 1
ATOM 763 C C . GLU A 1 99 ? -3.459 -1.172 -2.956 1.00 93.06 99 GLU A C 1
ATOM 765 O O . GLU A 1 99 ? -3.918 -1.513 -1.864 1.00 93.06 99 GLU A O 1
ATOM 770 N N . LYS A 1 100 ? -3.632 -1.887 -4.077 1.00 91.62 100 LYS A N 1
ATOM 771 C CA . LYS A 1 100 ? -4.402 -3.139 -4.146 1.00 91.62 100 LYS A CA 1
ATOM 772 C C . LYS A 1 100 ? -3.824 -4.195 -3.203 1.00 91.62 100 LYS A C 1
ATOM 774 O O . LYS A 1 100 ? -4.528 -4.693 -2.328 1.00 91.62 100 LYS A O 1
ATOM 779 N N . ALA A 1 101 ? -2.512 -4.428 -3.271 1.00 90.88 101 ALA A N 1
ATOM 780 C CA . ALA A 1 101 ? -1.821 -5.373 -2.395 1.00 90.88 101 ALA A CA 1
ATOM 781 C C . ALA A 1 101 ? -2.016 -5.057 -0.898 1.00 90.88 101 ALA A C 1
ATOM 783 O O . ALA A 1 101 ? -2.237 -5.960 -0.084 1.00 90.88 101 ALA A O 1
ATOM 784 N N . ARG A 1 102 ? -1.970 -3.772 -0.516 1.00 93.44 102 ARG A N 1
ATOM 785 C CA . ARG A 1 102 ? -2.217 -3.349 0.871 1.00 93.44 102 ARG A CA 1
ATOM 786 C C . ARG A 1 102 ? -3.670 -3.552 1.291 1.00 93.44 102 ARG A C 1
ATOM 788 O O . ARG A 1 102 ? -3.912 -3.981 2.419 1.00 93.44 102 ARG A O 1
ATOM 795 N N . VAL A 1 103 ? -4.627 -3.258 0.411 1.00 92.56 103 VAL A N 1
ATOM 796 C CA . VAL A 1 103 ? -6.057 -3.494 0.660 1.00 92.56 103 VAL A CA 1
ATOM 797 C C . VAL A 1 103 ? -6.328 -4.980 0.863 1.00 92.56 103 VAL A C 1
ATOM 799 O O . VAL A 1 103 ? -7.004 -5.342 1.824 1.00 92.56 103 VAL A O 1
ATOM 802 N N . ASP A 1 104 ? -5.744 -5.854 0.049 1.00 90.06 104 ASP A N 1
ATOM 803 C CA . ASP A 1 104 ? -5.953 -7.295 0.183 1.00 90.06 104 ASP A CA 1
ATOM 804 C C . ASP A 1 104 ? -5.344 -7.873 1.458 1.00 90.06 104 ASP A C 1
ATOM 806 O O . ASP A 1 104 ? -5.965 -8.711 2.118 1.00 90.06 104 ASP A O 1
ATOM 810 N N . LYS A 1 105 ? -4.170 -7.388 1.880 1.00 90.88 105 LYS A N 1
ATOM 811 C CA . LYS A 1 105 ? -3.636 -7.740 3.202 1.00 90.88 105 LYS A CA 1
ATOM 812 C C . LYS A 1 105 ? -4.545 -7.241 4.325 1.00 90.88 105 LYS A C 1
ATOM 814 O O . LYS A 1 105 ? -4.790 -7.988 5.272 1.00 90.88 105 LYS A O 1
ATOM 819 N N . ALA A 1 106 ? -5.081 -6.025 4.210 1.00 91.44 106 ALA A N 1
ATOM 820 C CA . ALA A 1 106 ? -6.003 -5.476 5.199 1.00 91.44 106 ALA A CA 1
ATOM 821 C C . ALA A 1 106 ? -7.283 -6.310 5.296 1.00 91.44 106 ALA A C 1
ATOM 823 O O . ALA A 1 106 ? -7.702 -6.628 6.403 1.00 91.44 106 ALA A O 1
ATOM 824 N N . ARG A 1 107 ? -7.862 -6.741 4.167 1.00 89.69 107 ARG A N 1
ATOM 825 C CA . ARG A 1 107 ? -9.029 -7.637 4.144 1.00 89.69 107 ARG A CA 1
ATOM 826 C C . ARG A 1 107 ? -8.784 -8.915 4.941 1.00 89.69 107 ARG A C 1
ATOM 828 O O . ARG A 1 107 ? -9.612 -9.251 5.779 1.00 89.69 107 ARG A O 1
ATOM 835 N N . ARG A 1 108 ? -7.644 -9.579 4.711 1.00 87.50 108 ARG A N 1
ATOM 836 C CA . ARG A 1 108 ? -7.260 -10.818 5.414 1.00 87.50 108 ARG A CA 1
ATOM 837 C C . ARG A 1 108 ? -7.092 -10.589 6.914 1.00 87.50 108 ARG A C 1
ATOM 839 O O . ARG A 1 108 ? -7.652 -11.321 7.719 1.00 87.50 108 ARG A O 1
ATOM 846 N N . LEU A 1 109 ? -6.389 -9.523 7.302 1.00 89.00 109 LEU A N 1
ATOM 847 C CA . LEU A 1 109 ? -6.213 -9.196 8.718 1.00 89.00 109 LEU A CA 1
ATOM 848 C C . LEU A 1 109 ? -7.536 -8.833 9.402 1.00 89.00 109 LEU A C 1
ATOM 850 O O . LEU A 1 109 ? -7.728 -9.192 10.557 1.00 89.00 109 LEU A O 1
ATOM 854 N N . LEU A 1 110 ? -8.452 -8.144 8.721 1.00 88.50 110 LEU A N 1
ATOM 855 C CA . LEU A 1 110 ? -9.756 -7.790 9.290 1.00 88.50 110 LEU A CA 1
ATOM 856 C C . LEU A 1 110 ? -10.681 -9.003 9.443 1.00 88.50 110 LEU A C 1
ATOM 858 O O . LEU A 1 110 ? -11.491 -9.003 10.363 1.00 88.50 110 LEU A O 1
ATOM 862 N N . SER A 1 111 ? -10.565 -10.015 8.574 1.00 81.69 111 SER A N 1
ATOM 863 C CA . SER A 1 111 ? -11.334 -11.260 8.698 1.00 81.69 111 SER A CA 1
ATOM 864 C C . SER A 1 111 ? -10.749 -12.229 9.725 1.00 81.69 111 SER A C 1
ATOM 866 O O . SER A 1 111 ? -11.494 -12.963 10.359 1.00 81.69 111 SER A O 1
ATOM 868 N N . GLU A 1 112 ? -9.424 -12.253 9.885 1.00 77.62 112 GLU A N 1
ATOM 869 C CA . GLU A 1 112 ? -8.735 -13.221 10.751 1.00 77.62 112 GLU A CA 1
ATOM 870 C C . GLU A 1 112 ? -8.491 -12.696 12.173 1.00 77.62 112 GLU A C 1
ATOM 872 O O . GLU A 1 112 ? -8.155 -13.473 13.065 1.00 77.62 112 GLU A O 1
ATOM 877 N N . SER A 1 113 ? -8.602 -11.382 12.406 1.00 66.81 113 SER A N 1
ATOM 878 C CA . SER A 1 113 ? -8.135 -10.784 13.656 1.00 66.81 113 SER A CA 1
ATOM 879 C C . SER A 1 113 ? -9.084 -9.744 14.255 1.00 66.81 113 SER A C 1
ATOM 881 O O . SER A 1 113 ? -9.587 -8.849 13.579 1.00 66.81 113 SER A O 1
ATOM 883 N N . GLY A 1 114 ? -9.237 -9.796 15.581 1.00 76.25 114 GLY A N 1
ATOM 884 C CA . GLY A 1 114 ? -9.829 -8.726 16.394 1.00 76.25 114 GLY A CA 1
ATOM 885 C C . GLY A 1 114 ? -8.856 -7.571 16.668 1.00 76.25 114 GLY A C 1
ATOM 886 O O . GLY A 1 114 ? -8.950 -6.913 17.703 1.00 76.25 114 GLY A O 1
ATOM 887 N N . LEU A 1 115 ? -7.859 -7.358 15.799 1.00 85.06 115 LEU A N 1
ATOM 888 C CA . LEU A 1 115 ? -6.837 -6.339 16.017 1.00 85.06 115 LEU A CA 1
ATOM 889 C C . LEU A 1 115 ? -7.435 -4.926 15.944 1.00 85.06 115 LEU A C 1
ATOM 891 O O . LEU A 1 115 ? -8.303 -4.655 15.108 1.00 85.06 115 LEU A O 1
ATOM 895 N N . PRO A 1 116 ? -6.905 -3.97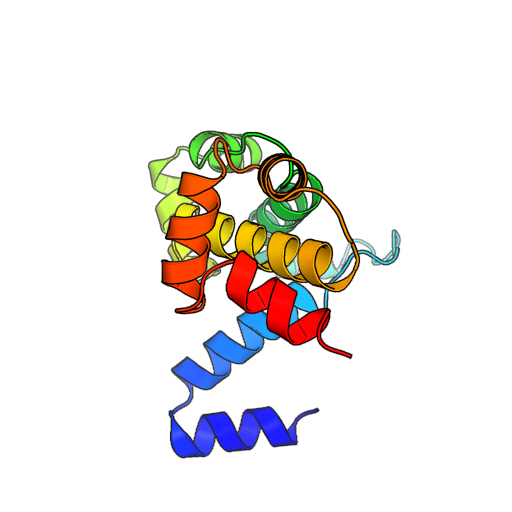4 16.736 1.00 89.81 116 PRO A N 1
ATOM 896 C CA . PRO A 1 116 ? -7.254 -2.570 16.587 1.00 89.81 116 PRO A CA 1
ATOM 897 C C . PRO A 1 116 ? -6.970 -2.069 15.168 1.00 89.81 116 PRO A C 1
ATOM 899 O O . PRO A 1 116 ? -5.923 -2.367 14.586 1.00 89.81 116 PRO A O 1
ATOM 902 N N . MET A 1 117 ? -7.851 -1.215 14.642 1.00 90.50 117 MET A N 1
ATOM 903 C CA . MET A 1 117 ? -7.757 -0.671 13.278 1.00 90.50 117 MET A CA 1
ATOM 904 C C . MET A 1 117 ? -6.393 -0.020 12.976 1.00 90.50 117 MET A C 1
ATOM 906 O O . MET A 1 117 ? -5.863 -0.133 11.871 1.00 90.50 117 MET A O 1
ATOM 910 N N . LYS A 1 118 ? -5.787 0.626 13.981 1.00 92.38 118 LYS A N 1
ATOM 911 C CA . LYS A 1 118 ? -4.444 1.221 13.892 1.00 92.38 118 LYS A CA 1
ATOM 912 C C . LYS A 1 118 ? -3.352 0.172 13.654 1.00 92.38 118 LYS A C 1
ATOM 914 O O . LYS A 1 118 ? -2.454 0.401 12.848 1.00 92.38 118 LYS A O 1
ATOM 919 N N . SER A 1 119 ? -3.453 -0.981 14.312 1.00 92.31 119 SER A N 1
ATOM 920 C CA . SER A 1 119 ? -2.516 -2.097 14.154 1.00 92.31 119 SER A CA 1
ATOM 921 C C . SER A 1 119 ? -2.640 -2.739 12.775 1.00 92.31 119 SER A C 1
ATOM 923 O O . SER A 1 119 ? -1.625 -3.052 12.156 1.00 92.31 119 SER A O 1
ATOM 925 N N . VAL A 1 120 ? -3.870 -2.884 12.266 1.00 92.69 120 VAL A N 1
ATOM 926 C CA . VAL A 1 120 ? -4.121 -3.378 10.903 1.00 92.69 120 VAL A CA 1
ATOM 927 C C . VAL A 1 120 ? -3.500 -2.439 9.871 1.00 92.69 120 VAL A C 1
ATOM 929 O O . VAL A 1 120 ? -2.755 -2.899 9.008 1.00 92.69 120 VAL A O 1
ATOM 932 N N . ALA A 1 121 ? -3.729 -1.127 9.999 1.00 92.56 121 ALA A N 1
ATOM 933 C CA . ALA A 1 121 ? -3.170 -0.134 9.085 1.00 92.56 121 ALA A CA 1
ATOM 934 C C . ALA A 1 121 ? -1.638 -0.227 9.005 1.00 92.56 121 ALA A C 1
ATOM 936 O O . ALA A 1 121 ? -1.083 -0.335 7.911 1.00 92.56 121 ALA A O 1
ATOM 937 N N . PHE A 1 122 ? -0.967 -0.278 10.159 1.00 92.69 122 PHE A N 1
ATOM 938 C CA . PHE A 1 122 ? 0.490 -0.370 10.217 1.00 92.69 122 PHE A CA 1
ATOM 939 C C . PHE A 1 122 ? 1.021 -1.690 9.638 1.00 92.69 122 PHE A C 1
ATOM 941 O O . PHE A 1 122 ? 1.944 -1.680 8.831 1.00 92.69 122 PHE A O 1
ATOM 948 N N . LYS A 1 123 ? 0.398 -2.832 9.963 1.00 91.19 123 LYS A N 1
ATOM 949 C CA . LYS A 1 123 ? 0.789 -4.149 9.418 1.00 91.19 123 LYS A CA 1
ATOM 950 C C . LYS A 1 123 ? 0.581 -4.271 7.905 1.00 91.19 123 LYS A C 1
ATOM 952 O O . LYS A 1 123 ? 1.194 -5.131 7.271 1.00 91.19 123 LYS A O 1
ATOM 957 N N . CYS A 1 124 ? -0.274 -3.435 7.326 1.00 91.38 124 CYS A N 1
ATOM 95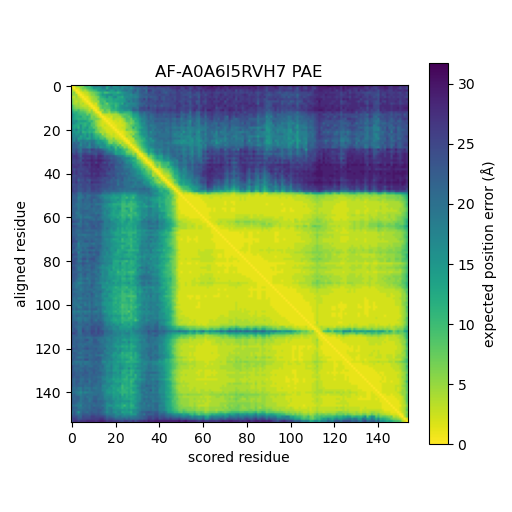8 C CA . CYS A 1 124 ? -0.478 -3.346 5.882 1.00 91.38 124 CYS A CA 1
ATOM 959 C C . CYS A 1 124 ? 0.390 -2.266 5.222 1.00 91.38 124 CYS A C 1
ATOM 961 O O . CYS A 1 124 ? 0.213 -2.002 4.040 1.00 91.38 124 CYS A O 1
ATOM 963 N N . GLY A 1 125 ? 1.293 -1.611 5.959 1.00 91.19 125 GLY A N 1
ATOM 964 C CA . GLY A 1 125 ? 2.186 -0.588 5.415 1.00 91.19 125 GLY A CA 1
ATOM 965 C C . GLY A 1 125 ? 1.511 0.757 5.124 1.00 91.19 125 GLY A C 1
ATOM 966 O O . GLY A 1 125 ? 2.077 1.574 4.395 1.00 91.19 125 GLY A O 1
ATOM 967 N N . PHE A 1 126 ? 0.315 1.016 5.668 1.00 92.38 126 PHE A N 1
ATOM 968 C CA . PHE A 1 126 ? -0.288 2.350 5.629 1.00 92.38 126 PHE A CA 1
ATOM 969 C C . PHE A 1 126 ? 0.350 3.250 6.691 1.00 92.38 126 PHE A C 1
ATOM 971 O O . PHE A 1 126 ? 0.596 2.828 7.821 1.00 92.38 126 PHE A O 1
ATOM 978 N N . ALA A 1 127 ? 0.578 4.519 6.347 1.00 89.69 127 ALA A N 1
ATOM 979 C CA . ALA A 1 127 ? 1.133 5.495 7.281 1.00 89.69 127 ALA A CA 1
ATOM 980 C C . ALA A 1 127 ? 0.120 5.886 8.367 1.00 89.69 127 ALA A C 1
ATOM 982 O O . ALA A 1 127 ? 0.498 6.127 9.512 1.00 89.69 127 ALA A O 1
ATOM 983 N N . THR A 1 128 ? -1.166 5.946 8.008 1.00 93.25 128 THR A N 1
ATOM 984 C CA . THR A 1 128 ? -2.259 6.316 8.912 1.00 93.25 128 THR A CA 1
ATOM 985 C C . THR A 1 128 ? -3.506 5.472 8.653 1.00 93.25 128 THR A C 1
ATOM 987 O O . THR A 1 128 ? -3.704 4.912 7.571 1.00 93.25 128 THR A O 1
ATOM 990 N N . THR A 1 129 ? -4.390 5.407 9.649 1.00 93.88 129 THR A N 1
ATOM 991 C CA . THR A 1 129 ? -5.711 4.775 9.514 1.00 93.88 129 THR A CA 1
ATOM 992 C C . THR A 1 129 ? -6.593 5.477 8.487 1.00 93.88 129 THR A C 1
ATOM 994 O O . THR A 1 129 ? -7.400 4.819 7.834 1.00 93.88 129 THR A O 1
ATOM 997 N N . ASP A 1 130 ? -6.436 6.790 8.313 1.00 95.00 130 ASP A N 1
ATOM 998 C CA . ASP A 1 130 ? -7.198 7.562 7.326 1.00 95.00 130 ASP A CA 1
ATOM 999 C C . ASP A 1 130 ? -6.735 7.263 5.904 1.00 95.00 130 ASP A C 1
ATOM 1001 O O . ASP A 1 130 ? -7.564 7.080 5.014 1.00 95.00 130 ASP A O 1
ATOM 1005 N N . GLN A 1 131 ? -5.423 7.105 5.699 1.00 93.94 131 GLN A N 1
ATOM 1006 C CA . GLN A 1 131 ? -4.885 6.651 4.420 1.00 93.94 131 GLN A CA 1
ATOM 1007 C C . GLN A 1 131 ? -5.437 5.265 4.064 1.00 93.94 131 GLN A C 1
ATOM 1009 O O . GLN A 1 131 ? -5.923 5.069 2.950 1.00 93.94 131 GLN A O 1
ATOM 1014 N N . MET A 1 132 ? -5.429 4.330 5.022 1.00 94.38 132 MET A N 1
ATOM 1015 C CA . MET A 1 132 ? -6.043 3.016 4.832 1.00 94.38 132 MET A CA 1
ATOM 1016 C C . MET A 1 132 ? -7.525 3.148 4.473 1.00 94.38 132 MET A C 1
ATOM 1018 O O . MET A 1 132 ? -7.960 2.552 3.497 1.00 94.38 132 MET A O 1
ATOM 1022 N N . ARG A 1 133 ? -8.302 3.948 5.215 1.00 94.50 133 ARG A N 1
ATOM 1023 C CA . ARG A 1 133 ? -9.738 4.146 4.963 1.00 94.50 133 ARG A CA 1
ATOM 1024 C C . ARG A 1 133 ? -10.008 4.678 3.556 1.00 94.50 133 ARG A C 1
ATOM 1026 O O . ARG A 1 133 ? -10.898 4.159 2.888 1.00 94.50 133 ARG A O 1
ATOM 1033 N N . ASN A 1 134 ? -9.253 5.681 3.115 1.00 95.06 134 ASN A N 1
ATOM 1034 C CA . ASN A 1 134 ? -9.418 6.293 1.798 1.00 95.06 134 ASN A CA 1
ATOM 1035 C C . ASN A 1 134 ? -9.110 5.300 0.676 1.00 95.06 134 ASN A C 1
ATOM 1037 O O . ASN A 1 134 ? -9.902 5.168 -0.253 1.00 95.06 134 ASN A O 1
ATOM 1041 N N . ILE A 1 135 ? -8.003 4.562 0.787 1.00 93.06 135 ILE A N 1
ATOM 1042 C CA . ILE A 1 135 ? -7.604 3.566 -0.214 1.00 93.06 135 ILE A CA 1
ATOM 1043 C C . ILE A 1 135 ? -8.585 2.383 -0.219 1.00 93.06 135 ILE A C 1
ATOM 1045 O O . ILE A 1 135 ? -9.004 1.935 -1.280 1.00 93.06 135 ILE A O 1
ATOM 1049 N N . PHE A 1 136 ? -9.035 1.920 0.947 1.00 92.62 136 PHE A N 1
ATOM 1050 C CA . PHE A 1 136 ? -10.027 0.846 1.047 1.00 92.62 136 PHE A CA 1
ATOM 1051 C C . PHE A 1 136 ? -11.363 1.256 0.416 1.00 92.62 136 PHE A C 1
ATOM 1053 O O . PHE A 1 136 ? -11.935 0.499 -0.360 1.00 92.62 136 PHE A O 1
ATOM 1060 N N . LYS A 1 137 ? -11.828 2.487 0.670 1.00 91.81 137 LYS A N 1
ATOM 1061 C CA . LYS A 1 137 ? -13.046 3.022 0.049 1.00 91.81 137 LYS A CA 1
ATOM 1062 C C . LYS A 1 137 ? -12.885 3.213 -1.462 1.00 91.81 137 LYS A C 1
ATOM 1064 O O . LYS A 1 137 ? -13.832 2.954 -2.195 1.00 91.81 137 LYS A O 1
ATOM 1069 N N . LYS A 1 138 ? -11.703 3.633 -1.925 1.00 91.25 138 LYS A N 1
ATOM 1070 C CA . LYS A 1 138 ? -11.378 3.761 -3.353 1.00 91.25 138 LYS A CA 1
ATOM 1071 C C . LYS A 1 138 ? -11.492 2.418 -4.082 1.00 91.25 138 LYS A C 1
ATOM 1073 O O . LYS A 1 138 ? -12.062 2.387 -5.162 1.00 91.25 138 LYS A O 1
ATOM 1078 N N . HIS A 1 139 ? -10.982 1.335 -3.489 1.00 89.38 139 HIS A N 1
ATOM 1079 C CA . HIS A 1 139 ? -10.930 0.015 -4.139 1.00 89.38 139 HIS A CA 1
ATOM 1080 C C . HIS A 1 139 ? -12.156 -0.873 -3.881 1.00 89.38 139 HIS A C 1
ATOM 1082 O O . HIS A 1 139 ? -12.472 -1.711 -4.714 1.00 89.38 139 HIS A O 1
ATOM 1088 N N . LEU A 1 140 ? -12.849 -0.718 -2.748 1.00 86.69 140 LEU A N 1
ATOM 1089 C CA . LEU A 1 140 ? -13.930 -1.628 -2.325 1.00 86.69 140 LEU A CA 1
ATOM 1090 C C . LEU A 1 140 ? -15.261 -0.925 -2.030 1.00 86.69 140 LEU A C 1
ATOM 1092 O O . LEU A 1 140 ? -16.212 -1.575 -1.604 1.00 86.69 140 LEU A O 1
ATOM 1096 N N . SER A 1 141 ? -15.327 0.403 -2.174 1.00 90.75 141 SER A N 1
ATOM 1097 C CA . SER A 1 141 ? -16.520 1.233 -1.913 1.00 90.75 141 SER A CA 1
ATOM 1098 C C . SER A 1 141 ? -17.121 1.126 -0.501 1.00 90.75 141 SER A C 1
ATOM 1100 O O . SER A 1 141 ? -18.156 1.726 -0.219 1.00 90.75 141 SER A O 1
ATOM 1102 N N . VAL A 1 142 ? -16.449 0.437 0.422 1.00 89.38 142 VAL A N 1
ATOM 1103 C CA . VAL A 1 142 ? -16.822 0.298 1.835 1.00 89.38 142 VAL A CA 1
ATOM 1104 C C . VAL A 1 142 ? -15.669 0.745 2.727 1.00 89.38 142 VAL A C 1
ATOM 1106 O O . VAL A 1 142 ? -14.526 0.852 2.289 1.00 89.38 142 V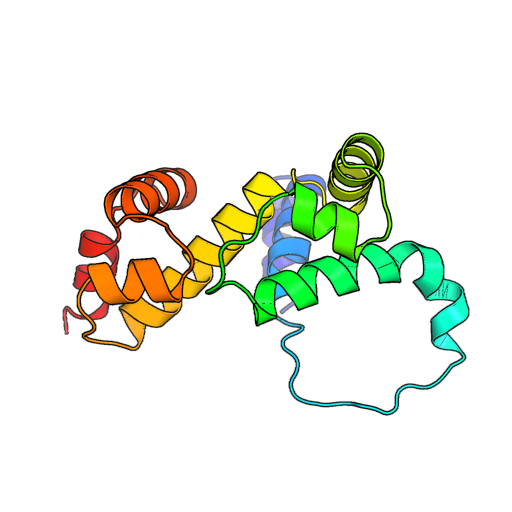AL A O 1
ATOM 1109 N N . THR A 1 143 ? -15.947 1.034 3.995 1.00 90.06 143 THR A N 1
ATOM 1110 C CA . THR A 1 143 ? -14.886 1.324 4.970 1.00 90.06 143 THR A CA 1
ATOM 1111 C C . THR A 1 143 ? -14.326 0.034 5.584 1.00 90.06 143 THR A C 1
ATOM 1113 O O . THR A 1 143 ? -15.054 -0.953 5.689 1.00 90.06 143 THR A O 1
ATOM 1116 N N . PRO A 1 144 ? -13.072 0.039 6.081 1.00 89.25 144 PRO A N 1
ATOM 1117 C CA . PRO A 1 144 ? -12.506 -1.103 6.805 1.00 89.25 144 PRO A CA 1
ATOM 1118 C C . PRO A 1 144 ? -13.370 -1.568 7.987 1.00 89.25 144 PRO A C 1
ATOM 1120 O O . PRO A 1 144 ? -13.478 -2.762 8.239 1.00 89.25 144 PRO A O 1
ATOM 1123 N N . LYS A 1 145 ? -14.022 -0.628 8.690 1.00 89.44 145 LYS A N 1
ATOM 1124 C CA . LYS A 1 145 ? -14.918 -0.927 9.817 1.00 89.44 145 LYS A CA 1
ATOM 1125 C C . LYS A 1 145 ? -16.180 -1.661 9.358 1.00 89.44 145 LYS A C 1
ATOM 1127 O O . LYS A 1 145 ? -16.485 -2.715 9.893 1.00 89.44 145 LYS A O 1
ATOM 1132 N N . GLN A 1 146 ? -16.854 -1.149 8.325 1.00 88.19 146 GLN A N 1
ATOM 1133 C CA . GLN A 1 146 ? -18.022 -1.819 7.736 1.00 88.19 146 GLN A CA 1
ATOM 1134 C C . GLN A 1 146 ? -17.668 -3.203 7.185 1.00 88.19 146 GLN A C 1
ATOM 1136 O O . GLN A 1 146 ? -18.471 -4.125 7.271 1.00 88.19 146 GLN A O 1
ATOM 1141 N N . TYR A 1 147 ? -16.469 -3.353 6.612 1.00 88.12 147 TYR A N 1
ATOM 1142 C CA . TYR A 1 147 ? -15.969 -4.653 6.179 1.00 88.12 147 TYR A CA 1
ATOM 1143 C C . TYR A 1 147 ? -15.821 -5.594 7.380 1.00 88.12 147 TYR A C 1
ATOM 1145 O O . TYR A 1 147 ? -16.394 -6.672 7.370 1.00 88.12 147 TYR A O 1
ATOM 1153 N N . GLN A 1 148 ? -15.138 -5.166 8.443 1.00 86.06 148 GLN A N 1
ATOM 1154 C CA . GLN A 1 148 ? -14.952 -5.959 9.660 1.00 86.06 148 GLN A CA 1
ATOM 1155 C C . GLN A 1 148 ? -16.281 -6.371 10.318 1.00 86.06 148 GLN A C 1
ATOM 1157 O O . GLN A 1 148 ? -16.444 -7.534 10.670 1.00 86.06 148 GLN A O 1
ATOM 1162 N N . GLU A 1 149 ? -17.248 -5.457 10.432 1.00 86.00 149 GLU A N 1
ATOM 1163 C CA . GLU A 1 149 ? -18.579 -5.734 11.000 1.00 86.00 149 GLU A CA 1
ATOM 1164 C C . GLU A 1 149 ? -19.333 -6.823 10.221 1.00 86.00 149 GLU A C 1
ATOM 1166 O O . GLU A 1 149 ? -20.012 -7.646 10.825 1.00 86.00 149 GLU A O 1
ATOM 1171 N N . ARG A 1 150 ? -19.173 -6.885 8.891 1.00 83.69 150 ARG A N 1
ATOM 1172 C CA . ARG A 1 150 ? -19.791 -7.933 8.059 1.00 83.69 150 ARG A CA 1
ATOM 1173 C C . ARG A 1 150 ? -19.187 -9.323 8.266 1.00 83.69 150 ARG A C 1
ATOM 1175 O O . ARG A 1 150 ? -19.874 -10.298 7.998 1.00 83.69 150 ARG A O 1
ATOM 1182 N N . PHE A 1 151 ? -17.926 -9.416 8.694 1.00 72.81 151 PHE A N 1
ATOM 1183 C CA . PHE A 1 151 ? -17.240 -10.697 8.917 1.00 72.81 151 PHE A CA 1
ATOM 1184 C C . PHE A 1 151 ? -17.251 -11.145 10.384 1.00 72.81 151 PHE A C 1
ATOM 1186 O O . PHE A 1 151 ? -17.218 -12.341 10.640 1.00 72.81 151 PHE A O 1
ATOM 1193 N N . LEU A 1 152 ? -17.308 -10.210 11.339 1.00 64.50 152 LEU A N 1
ATOM 1194 C CA . LEU A 1 152 ? -17.425 -10.507 12.775 1.00 64.50 152 LEU A CA 1
ATOM 1195 C C . LEU A 1 152 ? -18.881 -10.573 13.266 1.00 64.50 152 LEU A C 1
ATOM 1197 O O . LEU A 1 152 ? -19.116 -10.927 14.415 1.00 64.50 152 LEU A O 1
ATOM 1201 N N . GLY A 1 153 ? -19.854 -10.212 12.427 1.00 56.34 153 GLY A N 1
ATOM 1202 C CA . GLY A 1 153 ? -21.280 -10.332 12.719 1.00 56.34 153 GLY A CA 1
ATOM 1203 C C . GLY A 1 153 ? -21.799 -11.760 12.542 1.00 56.34 153 GLY A C 1
ATOM 1204 O O . GLY A 1 153 ? -22.615 -11.990 11.654 1.00 56.34 153 GLY A O 1
ATOM 1205 N N . THR A 1 154 ? -21.320 -12.694 13.369 1.00 41.97 154 THR A N 1
ATOM 1206 C CA . THR A 1 154 ? -21.992 -13.972 13.686 1.00 41.97 154 THR A CA 1
ATOM 1207 C C . THR A 1 154 ? -21.639 -14.399 15.099 1.00 41.97 154 THR A C 1
ATOM 1209 O O . THR A 1 154 ? -20.428 -14.401 15.411 1.00 41.97 154 THR A O 1
#

Secondary structure (DSSP, 8-state):
-HHHHHHHHHHH-HHHHHHHHHHHHHHH----------TTTHHHHTTTHHHHHHHHHHHHTTTS---HHHHHHHTT--HHHHHHHHHHHHSS-HHHHHHHHHHHHHHHHHHH----HHHHHHHTT-SSHHHHHHHHHHHHSS-HHHHHHHHH--

Foldseek 3Di:
DVVVLVVCCVPPNDVVSVLVVLVVVLVVPDPPDDPDPDDPVCVVCVLVPLLNVLLNVCLVCQLAQDDCCNSCVSSVHDSVVSQVSNCVRSVDGPVLSSLVSLLVQLLVCLLPDPDDLQVSCNSRNHPGSVSNQVSNCVVPVDGSVVSSCVRPVD

Solvent-accessible surface area (backbone atoms only — not comparable to full-atom values): 8916 Å² total; per-residue (Å²): 127,66,68,66,50,54,52,40,32,74,77,64,36,66,69,55,31,49,51,52,48,49,65,46,49,66,67,68,66,61,91,78,81,78,96,77,81,66,76,73,60,52,77,79,35,65,86,62,45,62,63,52,51,50,53,52,52,47,68,77,46,40,46,43,91,79,47,65,60,56,52,12,55,76,64,77,35,57,54,70,60,32,48,54,49,41,27,73,76,70,73,45,50,62,64,56,53,51,51,51,56,29,44,55,49,38,52,52,49,45,67,76,41,93,65,56,66,62,57,47,21,42,62,26,32,32,94,38,53,64,57,39,36,53,52,32,30,72,76,66,75,43,44,66,65,63,52,31,51,68,67,64,69,120

Sequence (154 aa):
MDLALAFVEADFGHDLALQVAQDLVIFLKRPGGQSQFSANLTSQMTQASGMRAVQEWVLNNIDQKISVSLMANHASMSLRNFTRTFHKEVGVCPSEFLEKARVDKARRLLSESGLPMKSVAFKCGFATTDQMRNIFKKHLSVTPKQYQERFLGT

Mean predicted aligned error: 12.09 Å

Radius of gyration: 17.38 Å; Cα contacts (8 Å, |Δi|>4): 117; chains: 1; bounding box: 40×34×40 Å

Nearest PDB structures (foldseek):
  3w6v-assembly1_A  TM=9.652E-01  e=1.787E-06  Streptomyces griseus
  6swi-assembly1_A  TM=9.552E-01  e=1.640E-05  Geobacillus stearothermophilus
  3oio-assembly1_A  TM=7.940E-01  e=7.961E-06  Chromobacterium violaceum
  1bl0-assembly1_A  TM=8.458E-01  e=1.303E-04  Escherichia coli
  4fe7-assembly1_A-2  TM=6.323E-01  e=1.303E-04  Escherichia coli